Protein AF-A0A1V3P6F6-F1 (afdb_monomer)

Solvent-accessible surface area (backbone atoms only — not comparable to full-atom values): 4033 Å² total; per-residue (Å²): 135,88,85,52,78,48,78,44,74,63,43,75,68,54,56,63,75,50,62,95,48,48,72,44,85,40,88,53,79,70,92,77,72,87,53,99,60,85,80,77,79,49,50,29,30,38,40,25,81,52,90,78,85,72,71,93,72,77,131

Mean predicted aligned error: 8.79 Å

Structure (mmCIF, N/CA/C/O backbone):
data_AF-A0A1V3P6F6-F1
#
_entry.id   AF-A0A1V3P6F6-F1
#
loop_
_atom_site.group_PDB
_atom_site.id
_atom_site.type_symbol
_atom_site.label_atom_id
_atom_site.label_alt_id
_atom_site.label_comp_id
_atom_site.label_asym_id
_atom_site.label_entity_id
_atom_site.label_seq_id
_atom_site.pdbx_PDB_ins_code
_atom_site.Cartn_x
_atom_site.Cartn_y
_atom_site.Cartn_z
_atom_site.occupancy
_atom_site.B_iso_or_equiv
_atom_site.auth_seq_id
_atom_site.auth_comp_id
_atom_site.auth_asym_id
_atom_site.auth_atom_id
_atom_site.pdbx_PDB_model_num
ATOM 1 N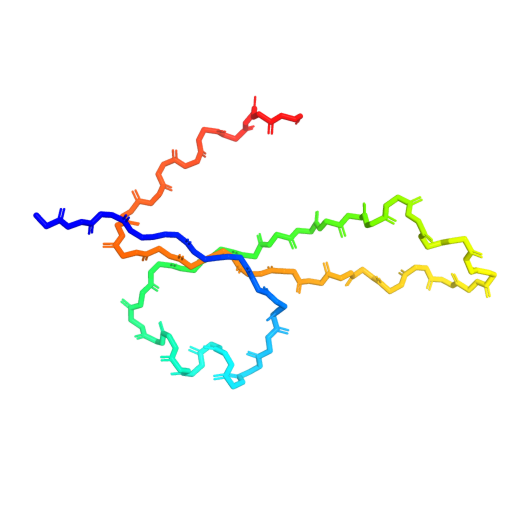 N . MET A 1 1 ? -6.880 -0.428 17.874 1.00 76.69 1 MET A N 1
ATOM 2 C CA . MET A 1 1 ? -6.269 -1.293 16.838 1.00 76.69 1 MET A CA 1
ATOM 3 C C . MET A 1 1 ? -4.977 -0.653 16.363 1.00 76.69 1 MET A C 1
ATOM 5 O O . MET A 1 1 ? -4.896 0.570 16.362 1.00 76.69 1 MET A O 1
ATOM 9 N N . GLY A 1 2 ? -3.971 -1.459 16.021 1.00 91.56 2 GLY A N 1
ATOM 10 C CA . GLY A 1 2 ? -2.689 -0.958 15.521 1.00 91.56 2 GLY A CA 1
ATOM 11 C C . GLY A 1 2 ? -2.788 -0.452 14.080 1.00 91.56 2 GLY A C 1
ATOM 12 O O . GLY A 1 2 ? -3.559 -0.990 13.284 1.00 91.56 2 GLY A O 1
ATOM 13 N N . LYS A 1 3 ? -2.002 0.580 13.762 1.00 94.06 3 LYS A N 1
ATOM 14 C CA . LYS A 1 3 ? -1.810 1.093 12.402 1.00 94.06 3 LYS A CA 1
ATOM 15 C C . LYS A 1 3 ? -0.571 0.443 11.795 1.00 94.06 3 LYS A C 1
ATOM 17 O O . LYS A 1 3 ? 0.470 0.410 12.446 1.00 94.06 3 LYS A O 1
ATOM 22 N N . VAL A 1 4 ? -0.693 -0.063 10.574 1.00 94.12 4 VAL A N 1
ATOM 23 C CA . VAL A 1 4 ? 0.378 -0.749 9.844 1.00 94.12 4 VAL A CA 1
ATOM 24 C C . VAL A 1 4 ? 0.552 -0.098 8.478 1.00 94.12 4 VAL A C 1
ATOM 26 O O . VAL A 1 4 ? -0.433 0.191 7.797 1.00 94.12 4 VAL A O 1
ATOM 29 N N . MET A 1 5 ? 1.811 0.112 8.100 1.00 94.06 5 MET A N 1
ATOM 30 C CA . MET A 1 5 ? 2.239 0.566 6.782 1.00 94.06 5 MET A CA 1
ATOM 31 C C . MET A 1 5 ? 3.353 -0.353 6.285 1.00 94.06 5 MET A C 1
ATOM 33 O O . MET A 1 5 ? 4.278 -0.660 7.037 1.00 94.06 5 MET A O 1
ATOM 37 N N . VAL A 1 6 ? 3.270 -0.764 5.022 1.00 93.19 6 VAL A N 1
ATOM 38 C CA . VAL A 1 6 ? 4.308 -1.535 4.329 1.00 93.19 6 VAL A CA 1
ATOM 39 C C . VAL A 1 6 ? 4.630 -0.845 3.009 1.00 93.19 6 VAL A C 1
ATOM 41 O O . VAL A 1 6 ? 3.722 -0.368 2.331 1.00 93.19 6 VAL A O 1
ATOM 44 N N . ASN A 1 7 ? 5.914 -0.800 2.654 1.00 90.88 7 ASN A N 1
ATOM 45 C CA . ASN A 1 7 ? 6.383 -0.403 1.332 1.00 90.88 7 ASN A CA 1
ATOM 46 C C . ASN A 1 7 ? 7.067 -1.605 0.662 1.00 90.88 7 ASN A C 1
ATOM 48 O O . ASN A 1 7 ? 7.883 -2.276 1.298 1.00 90.88 7 ASN A O 1
ATOM 52 N N . ILE A 1 8 ? 6.692 -1.911 -0.578 1.00 91.44 8 ILE A N 1
ATOM 53 C CA . ILE A 1 8 ? 7.133 -3.097 -1.320 1.00 91.44 8 ILE A CA 1
ATOM 54 C C . ILE A 1 8 ? 7.105 -2.824 -2.828 1.00 91.44 8 ILE A C 1
ATOM 56 O O . ILE A 1 8 ? 6.394 -1.937 -3.286 1.00 91.44 8 ILE A O 1
ATOM 60 N N . ASN A 1 9 ? 7.844 -3.602 -3.618 1.00 91.06 9 ASN A N 1
ATOM 61 C CA . ASN A 1 9 ? 7.769 -3.524 -5.077 1.00 91.06 9 ASN A CA 1
ATOM 62 C C . ASN A 1 9 ? 6.343 -3.776 -5.584 1.00 91.06 9 ASN A C 1
ATOM 64 O O . ASN A 1 9 ? 5.667 -4.707 -5.135 1.00 91.06 9 ASN A O 1
ATOM 68 N N . ASP A 1 10 ? 5.918 -2.978 -6.560 1.00 90.62 10 ASP A N 1
ATOM 69 C CA . ASP A 1 10 ? 4.623 -3.144 -7.202 1.00 90.62 10 ASP A CA 1
ATOM 70 C C . ASP A 1 10 ? 4.637 -4.375 -8.120 1.00 90.62 10 ASP A C 1
ATOM 72 O O . ASP A 1 10 ? 5.331 -4.422 -9.138 1.00 90.62 10 ASP A O 1
ATOM 76 N N . HIS A 1 11 ? 3.875 -5.397 -7.734 1.00 91.81 11 HIS A N 1
ATOM 77 C CA . HIS A 1 11 ? 3.742 -6.650 -8.466 1.00 91.81 11 HIS A CA 1
ATOM 78 C C . HIS A 1 11 ? 2.278 -7.123 -8.432 1.00 91.81 11 HIS A C 1
ATOM 80 O O . HIS A 1 11 ? 1.629 -6.998 -7.387 1.00 91.81 11 HIS A O 1
ATOM 86 N N . PRO A 1 12 ? 1.740 -7.726 -9.511 1.00 94.19 12 PRO A N 1
ATOM 87 C CA . P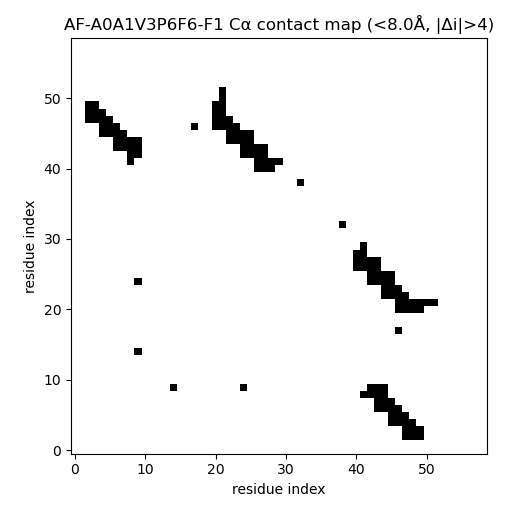RO A 1 12 ? 0.351 -8.195 -9.551 1.00 94.19 12 PRO A CA 1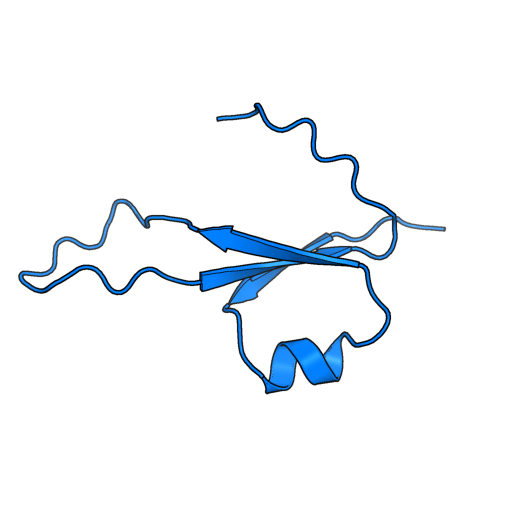
ATOM 88 C C . PRO A 1 12 ? -0.030 -9.116 -8.383 1.00 94.19 12 PRO A C 1
ATOM 90 O O . PRO A 1 12 ? -1.110 -8.984 -7.809 1.00 94.19 12 PRO A O 1
ATOM 93 N N . ASP A 1 13 ? 0.877 -10.010 -7.979 1.00 96.44 13 ASP A N 1
ATOM 94 C CA . ASP A 1 13 ? 0.640 -10.898 -6.833 1.00 96.44 13 ASP A CA 1
ATOM 95 C C . ASP A 1 13 ? 0.558 -10.156 -5.497 1.00 96.44 13 ASP A C 1
ATOM 97 O O . ASP A 1 13 ? -0.231 -10.551 -4.641 1.00 96.44 13 ASP A O 1
ATOM 101 N N . ILE A 1 14 ? 1.313 -9.066 -5.328 1.00 94.88 14 ILE A N 1
ATOM 102 C CA . ILE A 1 14 ? 1.229 -8.216 -4.135 1.00 94.88 14 ILE A CA 1
ATOM 103 C C . ILE A 1 14 ? -0.124 -7.508 -4.104 1.00 94.88 14 ILE A C 1
ATOM 105 O O . ILE A 1 14 ? -0.820 -7.570 -3.094 1.00 94.88 14 ILE A O 1
ATOM 109 N N . ARG A 1 15 ? -0.554 -6.915 -5.222 1.00 95.12 15 ARG A N 1
ATOM 110 C CA . ARG A 1 15 ? -1.872 -6.264 -5.306 1.00 95.12 15 ARG A CA 1
ATOM 111 C C . ARG A 1 15 ? -3.009 -7.219 -4.962 1.00 95.12 15 ARG A C 1
ATOM 113 O O . ARG A 1 15 ? -3.910 -6.856 -4.220 1.00 95.12 15 ARG A O 1
ATOM 120 N N . ARG A 1 16 ? -2.935 -8.461 -5.445 1.00 96.94 16 ARG A N 1
ATOM 121 C CA . ARG A 1 16 ? -3.917 -9.497 -5.109 1.00 96.94 16 ARG A CA 1
ATOM 122 C C . ARG A 1 16 ? -3.858 -9.908 -3.634 1.00 96.94 16 ARG A C 1
ATOM 124 O O . ARG A 1 16 ? -4.903 -10.110 -3.029 1.00 96.94 16 ARG A O 1
ATOM 131 N N . ALA A 1 17 ? -2.664 -10.058 -3.061 1.00 96.75 17 ALA A N 1
ATOM 132 C CA . ALA A 1 17 ? -2.495 -10.499 -1.674 1.00 96.75 17 ALA A CA 1
ATOM 133 C C . ALA A 1 17 ? -3.002 -9.476 -0.644 1.00 96.75 17 ALA A C 1
ATOM 135 O O . ALA A 1 17 ? -3.419 -9.862 0.445 1.00 96.75 17 ALA A O 1
ATOM 136 N N . PHE A 1 18 ? -2.964 -8.189 -0.988 1.00 95.44 18 PHE A N 1
ATOM 137 C CA . PHE A 1 18 ? -3.366 -7.089 -0.111 1.00 95.44 18 PHE A CA 1
ATOM 138 C C . PHE A 1 18 ? -4.668 -6.404 -0.552 1.00 95.44 18 PHE A C 1
ATOM 140 O O . PHE A 1 18 ? -4.952 -5.288 -0.111 1.00 95.44 18 PHE A O 1
ATOM 147 N N . ASP A 1 19 ? -5.447 -7.050 -1.423 1.00 95.81 19 ASP A N 1
ATOM 148 C CA . ASP A 1 19 ? -6.717 -6.519 -1.917 1.00 95.81 19 ASP A CA 1
ATOM 149 C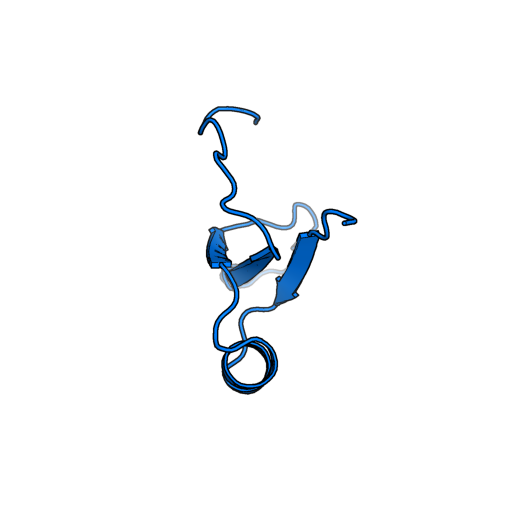 C . ASP A 1 19 ? -7.643 -6.093 -0.762 1.00 95.81 19 ASP A C 1
ATOM 151 O O . ASP A 1 19 ? -7.708 -6.735 0.289 1.00 95.81 19 ASP A O 1
ATOM 155 N N . GLY A 1 20 ? -8.324 -4.960 -0.939 1.00 95.12 20 GLY A N 1
ATOM 156 C CA . GLY A 1 20 ? -9.165 -4.349 0.095 1.00 95.12 20 GLY A CA 1
ATOM 157 C C . GLY A 1 20 ? -8.437 -3.465 1.120 1.00 95.12 20 GLY A C 1
ATOM 158 O O . GLY A 1 20 ? -9.105 -2.841 1.946 1.00 95.12 20 GLY A O 1
ATOM 159 N N . LEU A 1 21 ? -7.104 -3.355 1.075 1.00 95.50 21 LEU A N 1
ATOM 160 C CA . LEU A 1 21 ? -6.350 -2.337 1.823 1.00 95.50 21 LEU A CA 1
ATOM 161 C C . LEU A 1 21 ? -6.109 -1.074 0.989 1.00 95.50 21 LEU A C 1
ATOM 163 O O . LEU A 1 21 ? -6.198 -1.080 -0.239 1.00 95.50 21 LEU A O 1
ATOM 167 N N . HIS A 1 22 ? -5.763 0.028 1.658 1.00 93.81 22 HIS A N 1
ATOM 168 C CA . HIS A 1 22 ? -5.401 1.263 0.968 1.00 93.81 22 HIS A CA 1
ATOM 169 C C . HIS A 1 22 ? -4.032 1.093 0.305 1.00 93.81 22 HIS A C 1
ATOM 171 O O . HIS A 1 22 ? -3.060 0.773 0.989 1.00 93.81 22 HIS A O 1
ATOM 177 N N . MET A 1 23 ? -3.957 1.324 -1.008 1.00 93.06 23 MET A N 1
ATOM 178 C CA . MET A 1 23 ? -2.723 1.216 -1.791 1.00 93.06 23 MET A CA 1
ATOM 179 C C . MET A 1 23 ? -2.396 2.524 -2.511 1.00 93.06 23 MET A C 1
ATOM 181 O O . MET A 1 23 ? -3.292 3.191 -3.031 1.00 93.06 23 MET A O 1
ATOM 185 N N . ARG A 1 24 ? -1.107 2.871 -2.586 1.00 89.31 24 ARG A N 1
ATOM 186 C CA . ARG A 1 24 ? -0.607 4.024 -3.345 1.00 89.31 24 ARG A CA 1
ATOM 187 C C . ARG A 1 24 ? 0.708 3.699 -4.041 1.00 89.31 24 ARG A C 1
ATOM 189 O O . ARG A 1 24 ? 1.650 3.256 -3.391 1.00 89.31 24 ARG A O 1
ATOM 196 N N . GLU A 1 25 ? 0.773 3.967 -5.340 1.00 88.56 25 GLU A N 1
ATOM 197 C CA . GLU A 1 25 ? 2.008 3.860 -6.121 1.00 88.56 25 GLU A CA 1
ATOM 198 C C . GLU A 1 25 ? 2.991 4.970 -5.732 1.00 88.56 25 GLU A C 1
ATOM 200 O O . GLU A 1 25 ? 2.610 6.134 -5.565 1.00 88.56 25 GLU A O 1
ATOM 205 N N . LEU A 1 26 ? 4.259 4.598 -5.595 1.00 83.44 26 LEU A N 1
ATOM 206 C CA . LEU A 1 26 ? 5.377 5.483 -5.314 1.00 83.44 26 LEU A CA 1
ATOM 207 C C . LEU A 1 26 ? 6.424 5.323 -6.418 1.00 83.44 26 LE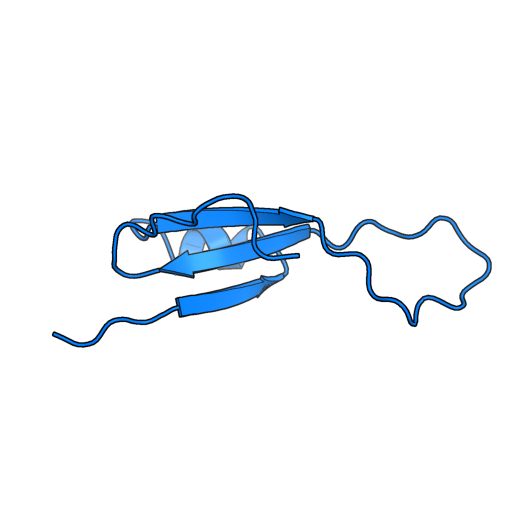U A C 1
ATOM 209 O O . LEU A 1 26 ? 6.861 4.218 -6.737 1.00 83.44 26 LEU A O 1
ATOM 213 N N . SER A 1 27 ? 6.851 6.446 -6.987 1.00 73.06 27 SER A N 1
ATOM 214 C CA . SER A 1 27 ? 7.993 6.490 -7.897 1.00 73.06 27 SER A CA 1
ATOM 215 C C . SER A 1 27 ? 9.223 6.871 -7.086 1.00 73.06 27 SER A C 1
ATOM 217 O O . SER A 1 27 ? 9.407 8.046 -6.764 1.00 73.06 27 SER A O 1
ATOM 219 N N . ILE A 1 28 ? 10.065 5.898 -6.740 1.00 70.06 28 ILE A N 1
ATOM 220 C CA . ILE A 1 28 ? 11.332 6.183 -6.066 1.00 70.06 28 ILE A CA 1
ATOM 221 C C . ILE A 1 28 ? 12.516 5.898 -6.984 1.00 70.06 28 ILE A C 1
ATOM 223 O O . ILE A 1 28 ? 12.568 4.911 -7.716 1.00 70.06 28 ILE A O 1
ATOM 227 N N . ARG A 1 29 ? 13.497 6.797 -6.946 1.00 63.12 29 ARG A N 1
ATOM 228 C CA . ARG A 1 29 ? 14.761 6.634 -7.661 1.00 63.12 29 ARG A CA 1
ATOM 229 C C . ARG A 1 29 ? 15.824 6.232 -6.657 1.00 63.12 29 ARG A C 1
ATOM 231 O O . ARG A 1 29 ? 16.263 7.051 -5.855 1.00 63.12 29 ARG A O 1
ATOM 238 N N . TYR A 1 30 ? 16.248 4.976 -6.711 1.00 58.97 30 TYR A N 1
ATOM 239 C CA . TYR A 1 30 ? 17.389 4.521 -5.929 1.00 58.97 30 TYR A CA 1
ATOM 240 C C . TYR A 1 30 ? 18.654 5.255 -6.401 1.00 58.97 30 TYR A C 1
ATOM 242 O O . TYR A 1 30 ? 19.067 5.132 -7.554 1.00 58.97 30 TYR A O 1
ATOM 250 N N . SER A 1 31 ? 19.288 6.011 -5.502 1.00 58.28 31 SER A N 1
ATOM 251 C CA . SER A 1 31 ? 20.471 6.846 -5.783 1.00 58.28 31 SER A CA 1
ATOM 252 C C . SER A 1 31 ? 21.721 6.056 -6.201 1.00 58.28 31 SER A C 1
ATOM 254 O O . SER A 1 31 ? 22.698 6.642 -6.658 1.00 58.28 31 SER A O 1
ATOM 256 N N . VAL A 1 32 ? 21.695 4.726 -6.077 1.00 55.47 32 VAL A N 1
ATOM 257 C CA . VAL A 1 32 ? 22.838 3.827 -6.307 1.00 55.47 32 VAL A CA 1
ATOM 258 C C . VAL A 1 32 ? 22.776 3.042 -7.620 1.00 55.47 32 VAL A C 1
ATOM 260 O O . VAL A 1 32 ? 23.621 2.176 -7.846 1.00 55.47 32 VAL A O 1
ATOM 263 N N . ALA A 1 33 ? 21.843 3.346 -8.529 1.00 52.47 33 ALA A N 1
ATOM 264 C CA . ALA A 1 33 ? 21.840 2.777 -9.880 1.00 52.47 33 ALA A CA 1
ATOM 265 C C . ALA A 1 33 ? 22.950 3.404 -10.753 1.00 52.47 33 ALA A C 1
ATOM 267 O O . ALA A 1 33 ? 22.707 4.070 -11.753 1.00 52.47 33 ALA A O 1
ATOM 268 N N . ASN A 1 34 ? 24.203 3.155 -10.375 1.00 45.88 34 ASN A N 1
ATOM 269 C CA . ASN A 1 34 ? 25.424 3.488 -11.103 1.00 45.88 34 ASN A CA 1
ATOM 270 C C . ASN A 1 34 ? 25.641 2.499 -12.272 1.00 45.88 34 ASN A C 1
ATOM 272 O O . ASN A 1 34 ? 26.722 1.936 -12.454 1.00 45.88 34 ASN A O 1
ATOM 276 N N . ARG A 1 35 ? 24.585 2.202 -13.039 1.00 50.59 35 ARG A N 1
ATOM 277 C CA . ARG A 1 35 ? 24.619 1.249 -14.153 1.00 50.59 35 ARG A CA 1
ATOM 278 C C . ARG A 1 35 ? 24.403 2.024 -15.448 1.00 50.59 35 ARG A C 1
ATOM 280 O O . ARG A 1 35 ? 23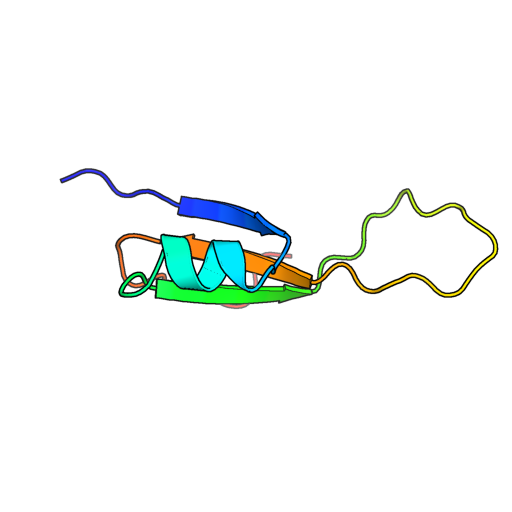.388 2.683 -15.616 1.00 50.59 35 ARG A O 1
ATOM 287 N N . ARG A 1 36 ? 25.371 1.951 -16.368 1.00 53.31 36 ARG A N 1
ATOM 288 C CA . ARG A 1 36 ? 25.200 2.348 -17.775 1.00 53.31 36 ARG A CA 1
ATOM 289 C C . ARG A 1 36 ? 23.996 1.591 -18.351 1.00 53.31 36 ARG A C 1
ATOM 291 O O . ARG A 1 36 ? 24.122 0.423 -18.699 1.00 53.31 36 ARG A O 1
ATOM 298 N N . GLY A 1 37 ? 22.846 2.245 -18.406 1.00 57.78 37 GLY A N 1
ATOM 299 C CA . GLY A 1 37 ? 21.582 1.697 -18.891 1.00 57.78 37 GLY A CA 1
ATOM 300 C C . GLY A 1 37 ? 20.435 2.528 -18.333 1.00 57.78 37 GLY A C 1
ATOM 301 O O . GLY A 1 37 ? 20.543 3.037 -17.221 1.00 57.78 37 GLY A O 1
ATOM 302 N N . THR A 1 38 ? 19.384 2.728 -19.125 1.00 52.97 38 THR A N 1
ATOM 303 C CA . THR A 1 38 ? 18.187 3.487 -18.743 1.00 52.97 38 THR A CA 1
ATOM 304 C C . THR A 1 38 ? 17.732 3.044 -17.347 1.00 52.97 38 THR A C 1
ATOM 306 O O . THR A 1 38 ? 17.559 1.839 -17.156 1.00 52.97 38 THR A O 1
ATOM 309 N N . PRO A 1 39 ? 17.603 3.951 -16.360 1.00 53.88 39 PRO A N 1
ATOM 310 C CA . PRO A 1 39 ? 17.121 3.561 -15.047 1.00 53.88 39 PRO A CA 1
ATOM 311 C C . PRO A 1 39 ? 15.712 3.007 -15.221 1.00 53.88 39 PRO A C 1
ATOM 313 O O . PRO A 1 39 ? 14.817 3.733 -15.650 1.00 53.88 39 PRO A O 1
ATOM 316 N N . ASP A 1 40 ? 15.542 1.720 -14.934 1.00 55.62 40 ASP A N 1
ATOM 317 C CA . ASP A 1 40 ? 14.216 1.139 -14.791 1.00 55.62 40 ASP A CA 1
ATOM 318 C C . ASP A 1 40 ? 13.592 1.842 -13.583 1.00 55.62 40 ASP A C 1
ATOM 320 O O . ASP A 1 40 ? 14.123 1.769 -12.469 1.00 55.62 40 ASP A O 1
ATOM 324 N N . GLU A 1 41 ? 12.550 2.640 -13.810 1.00 58.09 41 GLU A N 1
ATOM 325 C CA . GLU A 1 41 ? 11.830 3.285 -12.719 1.00 58.09 41 GLU A CA 1
ATOM 326 C C . GLU A 1 41 ? 11.241 2.180 -11.838 1.00 58.09 41 GLU A C 1
ATOM 328 O O . GLU A 1 41 ? 10.294 1.498 -12.227 1.00 58.09 41 GLU A O 1
ATOM 333 N N . SER A 1 42 ? 11.824 1.979 -10.652 1.00 62.94 42 SER A N 1
ATOM 334 C CA . SER A 1 42 ? 11.284 1.039 -9.674 1.00 62.94 42 SER A CA 1
ATOM 335 C C . SER A 1 42 ? 9.934 1.573 -9.210 1.00 62.94 42 SER A C 1
ATOM 337 O O . SER A 1 42 ? 9.857 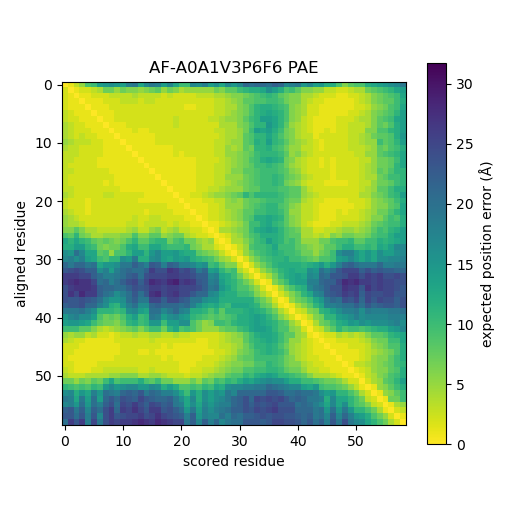2.628 -8.576 1.00 62.94 42 SER A O 1
ATOM 339 N N . ARG A 1 43 ? 8.861 0.864 -9.563 1.00 78.19 43 ARG A N 1
ATOM 340 C CA . ARG A 1 43 ? 7.507 1.162 -9.092 1.00 78.19 43 ARG A CA 1
ATOM 341 C C . ARG A 1 43 ? 7.329 0.493 -7.739 1.00 78.19 43 ARG A C 1
ATOM 343 O O . ARG A 1 43 ? 7.352 -0.732 -7.644 1.00 78.19 43 ARG A O 1
ATOM 350 N N . GLU A 1 44 ? 7.204 1.294 -6.693 1.00 87.94 44 GLU A N 1
ATOM 351 C CA . GLU A 1 44 ? 6.908 0.819 -5.345 1.00 87.94 44 GLU A CA 1
ATOM 352 C C . GLU A 1 44 ? 5.438 1.040 -4.995 1.00 87.94 44 GLU A C 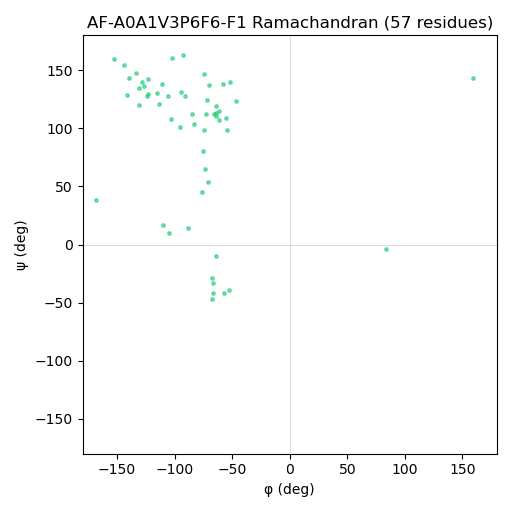1
ATOM 354 O O . GLU A 1 44 ? 4.740 1.848 -5.609 1.00 87.94 44 GLU A O 1
ATOM 359 N N . LEU A 1 45 ? 4.964 0.304 -3.997 1.00 91.69 45 LEU A N 1
ATOM 360 C CA . LEU A 1 45 ? 3.593 0.309 -3.529 1.00 91.69 45 LEU A CA 1
ATOM 361 C C . LEU A 1 45 ? 3.571 0.453 -2.008 1.00 91.69 45 LEU A C 1
ATOM 363 O O . LEU A 1 45 ? 4.073 -0.396 -1.269 1.00 91.69 45 LEU A O 1
ATOM 367 N N . MET A 1 46 ? 2.933 1.521 -1.542 1.00 92.12 46 MET A N 1
ATOM 368 C CA . MET A 1 46 ? 2.630 1.744 -0.136 1.00 92.12 46 MET A CA 1
ATOM 369 C C . MET A 1 46 ? 1.258 1.160 0.190 1.00 92.12 46 MET A C 1
ATOM 371 O O . MET A 1 46 ? 0.277 1.504 -0.469 1.00 92.12 46 MET A O 1
ATOM 375 N N . ILE A 1 47 ? 1.183 0.320 1.220 1.00 94.69 47 ILE A N 1
ATOM 376 C CA . ILE A 1 47 ? -0.036 -0.382 1.637 1.00 94.69 47 ILE A CA 1
ATOM 377 C C . ILE A 1 47 ? -0.324 -0.072 3.110 1.00 94.69 47 ILE A C 1
ATOM 379 O O . ILE A 1 47 ? 0.561 -0.242 3.955 1.00 94.69 47 ILE A O 1
ATOM 383 N N . THR A 1 48 ? -1.545 0.366 3.440 1.00 95.31 48 THR A N 1
ATOM 384 C CA . THR A 1 48 ? -1.950 0.716 4.816 1.00 95.31 48 THR A CA 1
ATOM 385 C C . THR A 1 48 ? -3.305 0.128 5.225 1.00 95.31 48 THR A C 1
ATOM 387 O O . THR A 1 48 ? -4.231 0.025 4.422 1.00 95.31 48 THR A O 1
ATOM 390 N N . ASN A 1 49 ? -3.457 -0.203 6.519 1.00 94.94 49 ASN A N 1
ATOM 391 C CA . ASN A 1 49 ? -4.747 -0.609 7.118 1.00 94.94 49 ASN A CA 1
ATOM 392 C C . ASN A 1 49 ? -5.580 0.573 7.655 1.00 94.94 49 ASN A C 1
ATOM 394 O O . ASN A 1 49 ? -6.503 0.396 8.448 1.00 94.94 49 ASN A O 1
ATOM 398 N N . TYR A 1 50 ? -5.209 1.786 7.262 1.00 92.94 50 TYR A N 1
ATOM 399 C CA . TYR A 1 50 ? -5.880 3.036 7.584 1.00 92.94 50 TYR A CA 1
ATOM 400 C C . TYR A 1 50 ? -5.785 3.964 6.378 1.00 92.94 50 TYR A C 1
ATOM 402 O O . TYR A 1 50 ? -4.836 3.864 5.596 1.00 92.94 50 TYR A O 1
ATOM 410 N N . GLU A 1 51 ? -6.723 4.897 6.256 1.00 87.25 51 GLU A N 1
ATOM 411 C CA . GLU A 1 51 ? -6.645 5.940 5.241 1.00 87.25 51 GLU A CA 1
ATOM 412 C C . GLU A 1 51 ? -5.424 6.827 5.519 1.00 87.25 51 GLU A C 1
ATOM 414 O O . GLU A 1 51 ? -5.348 7.540 6.526 1.00 87.25 51 GLU A O 1
ATOM 419 N N . SER A 1 52 ? -4.412 6.731 4.657 1.00 72.25 52 SER A N 1
ATOM 420 C CA . SER A 1 52 ? -3.196 7.521 4.799 1.00 72.25 52 SER A CA 1
ATOM 421 C C . SER A 1 52 ? -3.418 8.910 4.201 1.00 72.25 52 SER A C 1
ATOM 423 O O . SER A 1 52 ? -3.355 9.085 2.982 1.00 72.25 52 SER A O 1
ATOM 425 N N . VAL A 1 53 ? -3.611 9.922 5.047 1.00 67.75 53 VAL A N 1
ATOM 426 C CA . VAL A 1 53 ? -3.465 11.323 4.630 1.00 67.75 53 VAL A CA 1
ATOM 427 C C . VAL A 1 53 ? -1.970 11.608 4.515 1.00 67.75 53 VAL A C 1
ATOM 429 O O . VAL A 1 53 ? -1.335 12.115 5.436 1.00 67.75 53 VAL A O 1
ATOM 432 N N . VAL A 1 54 ? -1.367 11.201 3.400 1.00 62.31 54 VAL A N 1
ATOM 433 C CA . VAL A 1 54 ? -0.003 11.624 3.078 1.00 62.31 54 VAL A CA 1
ATOM 434 C C . VAL A 1 54 ? -0.100 13.076 2.628 1.00 62.31 54 VAL A C 1
ATOM 436 O O . VAL A 1 54 ? -0.476 13.355 1.489 1.00 62.31 54 VAL A O 1
ATOM 439 N N . VAL A 1 55 ? 0.198 13.996 3.548 1.00 55.16 55 VAL A N 1
ATOM 440 C CA . VAL A 1 55 ? 0.470 15.405 3.245 1.00 55.16 55 VAL A CA 1
ATOM 441 C C . VAL A 1 55 ? 1.600 15.406 2.217 1.00 55.16 55 VAL A C 1
ATOM 443 O O . VAL A 1 55 ? 2.711 14.984 2.525 1.00 55.16 55 VAL A O 1
ATOM 446 N N . GLY A 1 56 ? 1.283 15.762 0.972 1.00 48.97 56 GLY A N 1
ATOM 447 C CA . GLY A 1 56 ? 2.148 15.596 -0.202 1.00 48.97 56 GLY A CA 1
ATOM 448 C C . GLY A 1 56 ? 3.357 16.532 -0.245 1.00 48.97 56 GLY A C 1
ATOM 449 O O . GLY A 1 56 ? 3.522 17.245 -1.225 1.00 48.97 56 GLY A O 1
ATOM 450 N N . GLY A 1 57 ? 4.175 16.557 0.806 1.00 49.06 57 GLY A N 1
ATOM 451 C CA . GLY A 1 57 ? 5.307 17.474 0.917 1.00 49.06 57 GLY A CA 1
ATOM 452 C C . GLY A 1 57 ? 6.271 17.157 2.055 1.00 49.06 57 GLY A C 1
ATOM 453 O O . GLY A 1 57 ? 6.749 18.075 2.714 1.00 49.06 57 GLY A O 1
ATOM 454 N N . LEU A 1 58 ? 6.547 15.881 2.320 1.00 48.19 58 LEU A N 1
ATOM 455 C CA . LEU A 1 58 ? 7.814 15.530 2.954 1.00 48.19 58 LEU A CA 1
ATOM 456 C C . LEU A 1 58 ? 8.679 14.913 1.856 1.00 48.19 58 LEU A C 1
ATOM 458 O O . LEU A 1 58 ? 8.200 13.998 1.189 1.00 48.19 58 LEU A O 1
ATOM 462 N N . PHE A 1 59 ? 9.898 15.441 1.721 1.00 53.28 59 PHE A N 1
ATOM 463 C CA . PHE A 1 59 ? 10.856 15.337 0.606 1.00 53.28 59 PHE A CA 1
ATOM 464 C C . PHE A 1 59 ? 10.646 16.378 -0.501 1.00 53.28 59 PHE A C 1
ATOM 466 O O . PHE A 1 59 ? 9.679 16.262 -1.283 1.00 53.28 59 PHE A O 1
#

Nearest PDB structures (foldseek):
  4co0-assembly2_B  TM=5.029E-01  e=1.642E+00  Azospirillum brasilense
  6yc7-assembly1_B  TM=4.933E-01  e=2.844E+00  Corynebacterium glutamicum
  2xul-assembly1_A  TM=4.870E-01  e=4.599E+00  Syne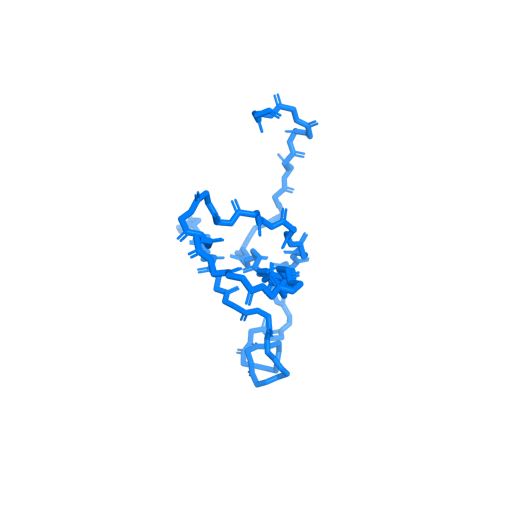chococcus elongatus PCC 7942 = FACHB-805
  6pe4-assembly1_A  TM=3.715E-01  e=1.431E+00  Saccharomyces cerevisiae S288C
  3dry-assembly1_B  TM=4.456E-01  e=3.743E+00  Homo sapiens

Sequence (59 aa):
MGKVMVNINDHPDIRRAFDGLHMRELSIRYSVANRRGTPDESRELMITNYESVVVGGLF

pLDDT: mean 77.94, std 17.95, range [45.88, 96.94]

Radius of gyration: 13.77 Å; Cα contacts (8 Å, |Δi|>4): 67; chains: 1; bounding box: 35×28×36 Å

Foldseek 3Di:
DDKDKDKAFDDPVVCVVQPPWDKDWDFDDDPPCPDPDDPPGGIMMMTINDPDPPPPDDD

Secondary structure (DSSP, 8-state):
----EEEEE--HHHHHHTTTSEEEEEEE--TT---SS----EEEEEEESS-----S---